Protein AF-R9MH99-F1 (afdb_monomer_lite)

Sequence (109 aa):
MKKMNQERRRGNSRHRRRIRGHKRSVLIVSAVIILMGVIVLVNSMALKAKERAYKEQEIELQQQIKEEEQKAKEIDKLEDYVGTDAYVEDMAREKLGLVYEDEIIFKAK

Structure (mmCIF, N/CA/C/O backbone):
data_AF-R9MH99-F1
#
_entry.id   AF-R9MH99-F1
#
loop_
_atom_site.group_PDB
_atom_site.id
_atom_site.type_symbol
_atom_site.label_atom_id
_atom_site.label_alt_id
_atom_site.label_comp_id
_atom_site.label_asym_id
_atom_site.label_entity_id
_atom_site.label_seq_id
_atom_site.pdbx_PDB_ins_code
_atom_site.Cartn_x
_atom_site.Cartn_y
_atom_site.Cartn_z
_atom_site.occupancy
_atom_site.B_iso_or_equiv
_atom_site.auth_seq_id
_atom_site.auth_comp_id
_atom_site.auth_asym_id
_atom_site.auth_atom_id
_atom_site.pdbx_PDB_model_num
ATOM 1 N N . MET A 1 1 ? 55.383 6.127 -63.359 1.00 57.09 1 MET A N 1
ATOM 2 C CA . MET A 1 1 ? 54.614 6.854 -62.313 1.00 57.09 1 MET A CA 1
ATOM 3 C C . MET A 1 1 ? 53.139 6.442 -62.163 1.00 57.09 1 MET A C 1
ATOM 5 O O . MET A 1 1 ? 52.648 6.461 -61.042 1.00 57.09 1 MET A O 1
ATOM 9 N N . LYS A 1 2 ? 52.412 6.020 -63.216 1.00 55.44 2 LYS A N 1
ATOM 10 C CA . LYS A 1 2 ? 50.967 5.690 -63.112 1.00 55.44 2 LYS A CA 1
ATOM 11 C C . LYS A 1 2 ? 50.620 4.449 -62.255 1.00 55.44 2 LYS A C 1
ATOM 13 O O . LYS A 1 2 ? 49.594 4.466 -61.582 1.00 55.44 2 LYS A O 1
ATOM 18 N N . LYS A 1 3 ? 51.475 3.413 -62.208 1.00 56.06 3 LYS A N 1
ATOM 19 C CA . LYS A 1 3 ? 51.214 2.171 -61.438 1.00 56.06 3 LYS A CA 1
ATOM 20 C C . LYS A 1 3 ? 51.195 2.382 -59.911 1.00 56.06 3 LYS A C 1
ATOM 22 O O . LYS A 1 3 ? 50.301 1.884 -59.235 1.00 56.06 3 LYS A O 1
ATOM 27 N N . MET A 1 4 ? 52.089 3.223 -59.385 1.00 58.38 4 MET A N 1
ATOM 28 C CA . MET A 1 4 ? 52.211 3.491 -57.941 1.00 58.38 4 MET A CA 1
ATOM 29 C C . MET A 1 4 ? 50.986 4.219 -57.351 1.00 58.38 4 MET A C 1
ATOM 31 O O . MET A 1 4 ? 50.620 4.014 -56.196 1.00 58.38 4 MET A O 1
ATOM 35 N N . ASN A 1 5 ? 50.297 5.038 -58.154 1.00 57.62 5 ASN A N 1
ATOM 36 C CA . ASN A 1 5 ? 49.108 5.770 -57.707 1.00 57.62 5 ASN A CA 1
ATOM 37 C C . ASN A 1 5 ? 47.836 4.890 -57.703 1.00 57.62 5 ASN A C 1
ATOM 39 O O . ASN A 1 5 ? 46.883 5.146 -56.963 1.00 57.62 5 ASN A O 1
ATOM 43 N N . GLN A 1 6 ? 47.822 3.817 -58.502 1.00 60.19 6 GLN A N 1
ATOM 44 C CA . GLN A 1 6 ? 46.706 2.872 -58.589 1.00 60.19 6 GLN A CA 1
ATOM 45 C C . GLN A 1 6 ? 46.675 1.901 -57.395 1.00 60.19 6 GLN A C 1
ATOM 47 O O . GLN A 1 6 ? 45.598 1.590 -56.882 1.00 60.19 6 GLN A O 1
ATOM 52 N N . GLU A 1 7 ? 47.838 1.479 -56.892 1.00 60.09 7 GLU A N 1
ATOM 53 C CA . GLU A 1 7 ? 47.949 0.626 -55.698 1.00 60.09 7 GLU A CA 1
ATOM 54 C C . GLU A 1 7 ? 47.577 1.371 -54.410 1.00 60.09 7 GLU A C 1
ATOM 56 O O . GLU A 1 7 ? 46.786 0.861 -53.609 1.00 60.09 7 GLU A O 1
ATOM 61 N N . ARG A 1 8 ? 48.020 2.630 -54.258 1.00 59.09 8 ARG A N 1
ATOM 62 C CA . ARG A 1 8 ? 47.629 3.498 -53.130 1.00 59.09 8 ARG A CA 1
ATOM 63 C C . ARG A 1 8 ? 46.113 3.740 -53.074 1.00 59.09 8 ARG A C 1
ATOM 65 O O . ARG A 1 8 ? 45.515 3.688 -51.998 1.00 59.09 8 ARG A O 1
ATOM 72 N N . ARG A 1 9 ? 45.452 3.921 -54.226 1.00 57.03 9 ARG A N 1
ATOM 73 C CA . ARG A 1 9 ? 43.980 4.044 -54.315 1.00 57.03 9 ARG A CA 1
ATOM 74 C C . ARG A 1 9 ? 43.245 2.746 -53.951 1.00 57.03 9 ARG A C 1
ATOM 76 O O . ARG A 1 9 ? 42.215 2.798 -53.276 1.00 57.03 9 ARG A O 1
ATOM 83 N N . ARG A 1 10 ? 43.774 1.578 -54.339 1.00 57.72 10 ARG A N 1
ATOM 84 C CA . ARG A 1 10 ? 43.193 0.263 -54.004 1.00 57.72 10 ARG A CA 1
ATOM 85 C C . ARG A 1 10 ? 43.305 -0.056 -52.508 1.00 57.72 10 ARG A C 1
ATOM 87 O O . ARG A 1 10 ? 42.301 -0.463 -51.922 1.00 57.72 10 ARG A O 1
ATOM 94 N N . GLY A 1 11 ? 44.446 0.213 -51.869 1.00 59.25 11 GLY A N 1
ATOM 95 C CA . GLY A 1 11 ? 44.622 0.047 -50.417 1.00 59.25 11 GLY A CA 1
ATOM 96 C C . GLY A 1 11 ? 43.673 0.924 -49.590 1.00 59.25 11 GLY A C 1
ATOM 97 O O . GLY A 1 11 ? 42.978 0.430 -48.700 1.00 59.25 11 GLY A O 1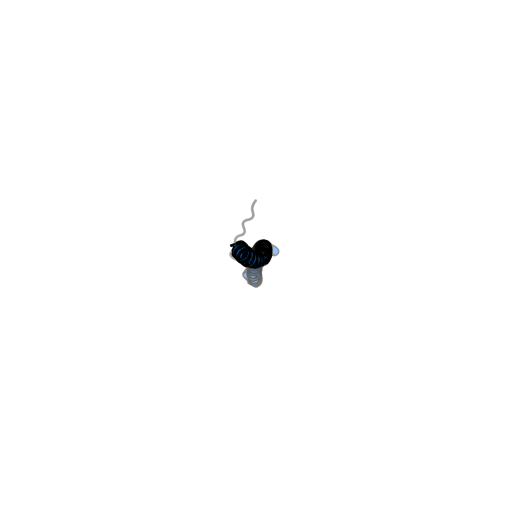
ATOM 98 N N . ASN A 1 12 ? 43.537 2.201 -49.966 1.00 59.75 12 ASN A N 1
ATOM 99 C CA . ASN A 1 12 ? 42.673 3.1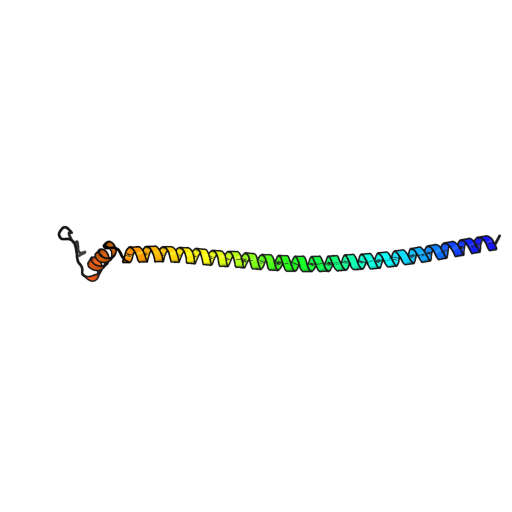49 -49.255 1.00 59.75 12 ASN A CA 1
ATOM 100 C C . ASN A 1 12 ? 41.169 2.810 -49.394 1.00 59.75 12 ASN A C 1
ATOM 102 O O . ASN A 1 12 ? 40.380 2.993 -48.467 1.00 59.75 12 ASN A O 1
ATOM 106 N N . SER A 1 13 ? 40.759 2.241 -50.536 1.00 59.47 13 SER A N 1
ATOM 107 C CA . SER A 1 13 ? 39.380 1.775 -50.757 1.00 59.47 13 SER A CA 1
ATOM 108 C C . SER A 1 13 ? 39.008 0.543 -49.914 1.00 59.47 13 SER A C 1
ATOM 110 O O . SER A 1 13 ? 37.889 0.467 -49.400 1.00 59.47 13 SER A O 1
ATOM 112 N N . ARG A 1 14 ? 39.947 -0.394 -49.708 1.00 60.06 14 ARG A N 1
ATOM 113 C CA . ARG A 1 14 ? 39.758 -1.583 -48.855 1.00 60.06 14 ARG A CA 1
ATOM 114 C C . ARG A 1 14 ? 39.678 -1.199 -47.378 1.00 60.06 14 ARG A C 1
ATOM 116 O O . ARG A 1 14 ? 38.781 -1.666 -46.679 1.00 60.06 14 ARG A O 1
ATOM 123 N N . HIS A 1 15 ? 40.538 -0.283 -46.930 1.00 59.91 15 HIS A N 1
ATOM 124 C CA . HIS A 1 15 ? 40.503 0.252 -45.568 1.00 59.91 15 HIS A CA 1
ATOM 125 C C . HIS A 1 15 ? 39.190 1.005 -45.274 1.00 59.91 15 HIS A C 1
ATOM 127 O O . HIS A 1 15 ? 38.527 0.730 -44.274 1.00 59.91 15 HIS A O 1
ATOM 133 N N . ARG A 1 16 ? 38.720 1.858 -46.200 1.00 60.38 16 ARG A N 1
ATOM 134 C CA . ARG A 1 16 ? 37.407 2.527 -46.086 1.00 60.38 16 ARG A CA 1
ATOM 135 C C . ARG A 1 16 ? 36.222 1.555 -46.067 1.00 60.38 16 ARG A C 1
ATOM 137 O O . ARG A 1 16 ? 35.255 1.815 -45.352 1.00 60.38 16 ARG A O 1
ATOM 144 N N . ARG A 1 17 ? 36.268 0.445 -46.818 1.00 61.12 17 ARG A N 1
ATOM 145 C CA . ARG A 1 17 ? 35.235 -0.611 -46.754 1.00 61.12 17 ARG A CA 1
ATOM 146 C C . ARG A 1 17 ? 35.224 -1.315 -45.394 1.00 61.12 17 ARG A C 1
ATOM 148 O O . ARG A 1 17 ? 34.145 -1.512 -44.843 1.00 61.12 17 ARG A O 1
ATOM 155 N N . ARG A 1 18 ? 36.399 -1.609 -44.824 1.00 61.09 18 ARG A N 1
ATOM 156 C CA . ARG A 1 18 ? 36.537 -2.221 -43.489 1.00 61.09 18 ARG A CA 1
ATOM 157 C C . ARG A 1 18 ? 35.996 -1.307 -42.380 1.00 61.09 18 ARG A C 1
ATOM 159 O O . ARG A 1 18 ? 35.210 -1.754 -41.553 1.00 61.09 18 ARG A O 1
ATOM 166 N N . ILE A 1 19 ? 36.310 -0.008 -42.433 1.00 61.72 19 ILE A N 1
ATOM 167 C CA . ILE A 1 19 ? 35.767 0.998 -41.501 1.00 61.72 19 ILE A CA 1
ATOM 168 C C . ILE A 1 19 ? 34.250 1.169 -41.673 1.00 61.72 19 ILE A C 1
ATOM 170 O O . ILE A 1 19 ? 33.530 1.264 -40.682 1.00 61.72 19 ILE A O 1
ATOM 174 N N . ARG A 1 20 ? 33.727 1.185 -42.910 1.00 60.66 20 ARG A N 1
ATOM 175 C CA . ARG A 1 20 ? 32.271 1.247 -43.156 1.00 60.66 20 ARG A CA 1
ATOM 176 C C . ARG A 1 20 ? 31.528 0.031 -42.594 1.00 60.66 20 ARG A C 1
ATOM 178 O O . ARG A 1 20 ? 30.424 0.210 -42.090 1.00 60.66 20 ARG A O 1
ATOM 185 N N . GLY A 1 21 ? 32.121 -1.164 -42.650 1.00 63.25 21 GLY A N 1
ATOM 186 C CA . GLY A 1 21 ? 31.574 -2.366 -42.011 1.00 63.25 21 GLY A CA 1
ATOM 187 C C . GLY A 1 21 ? 31.489 -2.223 -40.490 1.00 63.25 21 GLY A C 1
ATOM 188 O O . GLY A 1 21 ? 30.427 -2.434 -39.913 1.00 63.25 21 GLY A O 1
ATOM 189 N N . HIS A 1 22 ? 32.566 -1.743 -39.859 1.00 69.94 22 HIS A N 1
ATOM 190 C CA . HIS A 1 22 ? 32.596 -1.496 -38.414 1.00 69.94 22 HIS A CA 1
ATOM 191 C C . HIS A 1 22 ? 31.569 -0.445 -37.970 1.00 69.94 22 HIS A C 1
ATOM 193 O O . HIS A 1 22 ? 30.871 -0.650 -36.984 1.00 69.94 22 HIS A O 1
ATOM 199 N N . LYS A 1 23 ? 31.409 0.651 -38.726 1.00 74.50 23 LYS A N 1
ATOM 200 C CA . LYS A 1 23 ? 30.405 1.689 -38.429 1.00 74.50 23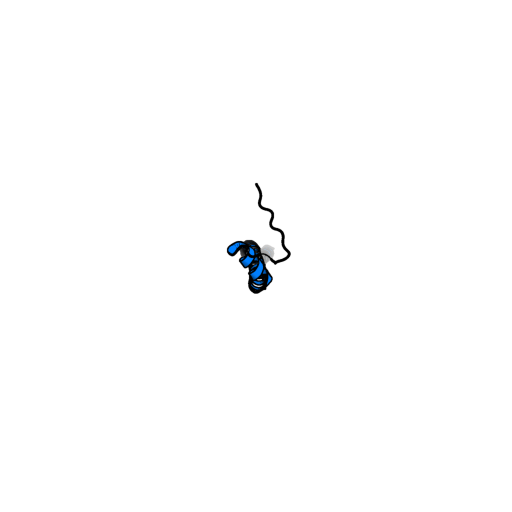 LYS A CA 1
ATOM 201 C C . LYS A 1 23 ? 28.970 1.160 -38.501 1.00 74.50 23 LYS A C 1
ATOM 203 O O . LYS A 1 23 ? 28.153 1.524 -37.666 1.00 74.50 23 LYS A O 1
ATOM 208 N N . A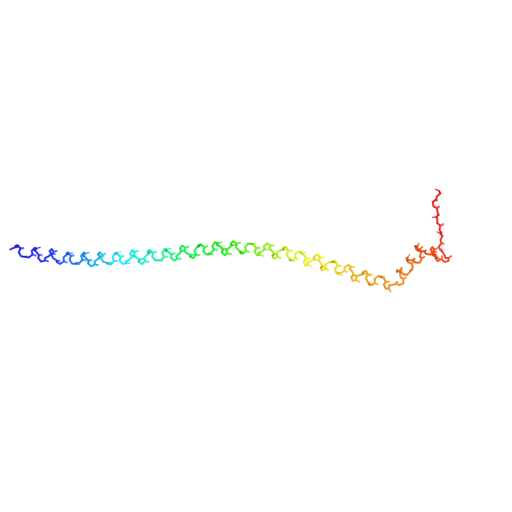RG A 1 24 ? 28.666 0.285 -39.467 1.00 80.00 24 ARG A N 1
ATOM 209 C CA . ARG A 1 24 ? 27.348 -0.368 -39.561 1.00 80.00 24 ARG A CA 1
ATOM 210 C C . ARG A 1 24 ? 27.102 -1.320 -38.393 1.00 80.00 24 ARG A C 1
ATOM 212 O O . ARG A 1 24 ? 26.021 -1.293 -37.823 1.00 80.00 24 ARG A O 1
ATOM 219 N N . SER A 1 25 ? 28.111 -2.101 -38.005 1.00 83.94 25 SER A N 1
ATOM 220 C CA . SER A 1 25 ? 28.017 -2.991 -36.843 1.00 83.94 25 SER A CA 1
ATOM 221 C C . SER A 1 25 ? 27.773 -2.215 -35.548 1.00 83.94 25 SER A C 1
ATOM 223 O O . SER A 1 25 ? 26.910 -2.597 -34.768 1.00 83.94 25 SER A O 1
ATOM 225 N N . VAL A 1 26 ? 28.489 -1.106 -35.333 1.00 88.38 26 VAL A N 1
ATOM 226 C CA . VAL A 1 26 ? 28.315 -0.258 -34.142 1.00 88.38 26 VAL A CA 1
ATOM 227 C C . VAL A 1 26 ? 26.914 0.354 -34.097 1.00 88.38 26 VAL A C 1
ATOM 229 O O . VAL A 1 26 ? 26.304 0.358 -33.036 1.00 88.38 26 VAL A O 1
ATOM 232 N N . LEU A 1 27 ? 26.372 0.797 -35.238 1.00 89.62 27 LEU A N 1
ATOM 233 C CA . LEU A 1 27 ? 25.009 1.335 -35.317 1.00 89.62 27 LEU A CA 1
ATOM 234 C C . LEU A 1 27 ? 23.940 0.300 -34.944 1.00 89.62 27 LEU A C 1
ATOM 236 O O . LEU A 1 27 ? 23.003 0.621 -34.215 1.00 89.62 27 LEU A O 1
ATOM 240 N N . ILE A 1 28 ? 24.089 -0.941 -35.412 1.00 91.62 28 ILE A N 1
ATOM 241 C CA . ILE A 1 28 ? 23.160 -2.028 -35.077 1.00 91.62 28 ILE A CA 1
ATOM 242 C C . ILE A 1 28 ? 23.240 -2.342 -33.580 1.00 91.62 28 ILE A C 1
ATOM 244 O O . ILE A 1 28 ? 22.210 -2.403 -32.916 1.00 91.62 28 ILE A O 1
ATOM 248 N N . VAL A 1 29 ? 24.450 -2.464 -33.026 1.00 92.31 29 VAL A N 1
ATOM 249 C CA . VAL A 1 29 ? 24.642 -2.718 -31.589 1.00 92.31 29 VAL A CA 1
ATOM 250 C C . VAL A 1 29 ? 24.060 -1.580 -30.744 1.00 92.31 29 VAL A C 1
ATOM 252 O O . VAL A 1 29 ? 23.336 -1.846 -29.788 1.00 92.31 29 VAL A O 1
ATOM 255 N N . SER A 1 30 ? 24.286 -0.314 -31.115 1.00 92.69 30 SER A N 1
ATOM 256 C CA . SER A 1 30 ? 23.691 0.820 -30.398 1.00 92.69 30 SER A CA 1
ATOM 257 C C . SER A 1 30 ? 22.165 0.827 -30.475 1.00 92.69 30 SER A C 1
ATOM 259 O O . SER A 1 30 ? 21.511 1.131 -29.483 1.00 92.69 30 SER A O 1
ATOM 261 N N . ALA A 1 31 ? 21.587 0.452 -31.621 1.00 94.25 31 ALA A N 1
ATOM 262 C CA . ALA A 1 31 ? 20.138 0.378 -31.775 1.00 94.25 31 ALA A CA 1
ATOM 263 C C . ALA A 1 31 ? 19.527 -0.698 -30.864 1.00 94.25 31 ALA A C 1
ATOM 265 O O . ALA A 1 31 ? 18.499 -0.453 -30.240 1.00 94.25 31 ALA A O 1
ATOM 266 N N . VAL A 1 32 ? 20.185 -1.855 -30.726 1.00 94.88 32 VAL A N 1
ATOM 267 C CA . VAL A 1 32 ? 19.748 -2.924 -29.811 1.00 94.88 32 VAL A CA 1
ATOM 268 C C . VAL A 1 32 ? 19.820 -2.473 -28.350 1.00 94.88 32 VAL A C 1
ATOM 270 O O . VAL A 1 32 ? 18.884 -2.722 -27.593 1.00 94.88 32 VAL A O 1
ATOM 273 N N . ILE A 1 33 ? 20.882 -1.764 -27.952 1.00 95.38 33 ILE A N 1
ATOM 274 C CA . ILE A 1 33 ? 21.013 -1.224 -26.587 1.00 95.38 33 ILE A CA 1
ATOM 275 C C . ILE A 1 33 ? 19.901 -0.208 -26.296 1.00 95.38 33 ILE A C 1
ATOM 277 O O . ILE A 1 33 ? 19.281 -0.264 -25.235 1.00 95.38 33 ILE A O 1
ATOM 281 N N . ILE A 1 34 ? 19.608 0.687 -27.244 1.00 95.50 34 ILE A N 1
ATOM 282 C CA . ILE A 1 34 ? 18.517 1.663 -27.109 1.00 95.50 34 ILE A CA 1
ATOM 283 C C . ILE A 1 34 ? 17.169 0.946 -26.992 1.00 95.50 34 ILE A C 1
ATOM 285 O O . ILE A 1 34 ? 16.383 1.278 -26.109 1.00 95.50 34 ILE A O 1
ATOM 289 N N . LEU A 1 35 ? 16.916 -0.067 -27.827 1.00 94.25 35 LEU A N 1
ATOM 290 C CA . LEU A 1 35 ? 15.691 -0.866 -27.773 1.00 94.25 35 LEU A CA 1
ATOM 291 C C . LEU A 1 35 ? 15.516 -1.533 -26.399 1.00 94.25 35 LEU A C 1
ATOM 293 O O . LEU A 1 35 ? 14.446 -1.425 -25.801 1.00 94.25 35 LEU A O 1
ATOM 297 N N . MET A 1 36 ? 16.567 -2.171 -25.870 1.00 93.94 36 MET A N 1
ATOM 298 C CA . MET A 1 36 ? 16.538 -2.745 -24.521 1.00 93.94 36 MET A CA 1
ATOM 299 C C . MET A 1 36 ? 16.265 -1.682 -23.454 1.00 93.94 36 MET A C 1
ATOM 301 O O . MET A 1 36 ? 15.441 -1.910 -22.569 1.00 93.94 36 MET A O 1
ATOM 305 N N . GLY A 1 37 ? 16.898 -0.510 -23.558 1.00 93.50 37 GLY A N 1
ATOM 306 C CA . GLY A 1 37 ? 16.657 0.609 -22.648 1.00 93.50 37 GLY A CA 1
ATOM 307 C C . GLY A 1 37 ? 15.193 1.052 -22.639 1.00 93.50 37 GLY A C 1
ATOM 308 O O . GLY A 1 37 ? 14.601 1.192 -21.572 1.00 93.50 37 GLY A O 1
ATOM 309 N N . VAL A 1 38 ? 14.576 1.198 -23.814 1.00 92.81 38 VAL A N 1
ATOM 310 C CA . VAL A 1 38 ? 13.159 1.581 -23.938 1.00 92.81 38 VAL A CA 1
ATOM 311 C C . VAL A 1 38 ? 12.242 0.542 -23.289 1.00 92.81 38 VAL A C 1
ATOM 313 O O . VAL A 1 38 ? 11.351 0.916 -22.527 1.00 92.81 38 VAL A O 1
ATOM 316 N N . ILE A 1 39 ? 12.480 -0.753 -23.522 1.00 90.94 39 ILE A N 1
ATOM 317 C CA . ILE A 1 39 ? 11.683 -1.835 -22.918 1.00 90.94 39 ILE A CA 1
ATOM 318 C C . ILE A 1 39 ? 11.763 -1.786 -21.384 1.00 90.94 39 ILE A C 1
ATOM 320 O O . ILE A 1 39 ? 10.737 -1.860 -20.705 1.00 90.94 39 ILE A O 1
ATOM 324 N N . VAL A 1 40 ? 12.965 -1.613 -20.823 1.00 88.88 40 VAL A N 1
ATOM 325 C CA . VAL A 1 40 ? 13.162 -1.516 -19.367 1.00 88.88 40 VAL A CA 1
ATOM 326 C C . VAL A 1 40 ? 12.464 -0.284 -18.787 1.00 88.88 40 VAL A C 1
ATOM 328 O O . VAL A 1 40 ? 11.857 -0.378 -17.719 1.00 88.88 40 VAL A O 1
ATOM 331 N N . LEU A 1 41 ? 12.499 0.856 -19.483 1.00 88.12 41 LEU A N 1
ATOM 332 C CA . LEU A 1 41 ? 11.843 2.088 -19.036 1.00 88.12 41 LEU A CA 1
ATOM 333 C C . LEU A 1 41 ? 10.318 1.941 -18.997 1.00 88.12 41 LEU A C 1
ATOM 335 O O . LEU A 1 41 ? 9.703 2.284 -17.987 1.00 88.12 41 LEU A O 1
ATOM 339 N N . VAL A 1 42 ? 9.715 1.375 -20.045 1.00 84.88 42 VAL A N 1
ATOM 340 C CA . VAL A 1 42 ? 8.265 1.120 -20.098 1.00 84.88 42 VAL A CA 1
ATOM 341 C C . VAL A 1 42 ? 7.844 0.155 -18.989 1.00 84.88 42 VAL A C 1
ATOM 343 O O . VAL A 1 42 ? 6.902 0.443 -18.247 1.00 84.88 42 VAL A O 1
ATOM 346 N N . ASN A 1 43 ? 8.583 -0.944 -18.805 1.00 80.38 43 ASN A N 1
ATOM 347 C CA . ASN A 1 43 ? 8.313 -1.903 -17.733 1.00 80.38 43 ASN A CA 1
ATOM 348 C C . ASN A 1 43 ? 8.440 -1.256 -16.350 1.00 80.38 43 ASN A C 1
ATOM 350 O O . ASN A 1 43 ? 7.592 -1.480 -15.494 1.00 80.38 43 ASN A O 1
ATOM 354 N N . SER A 1 44 ? 9.446 -0.405 -16.142 1.00 75.44 44 SER A N 1
ATOM 355 C CA . SER A 1 44 ? 9.650 0.315 -14.879 1.00 75.44 44 SER A CA 1
A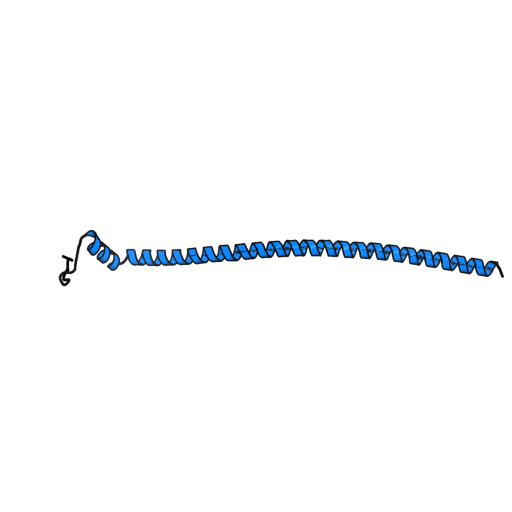TOM 356 C C . SER A 1 44 ? 8.519 1.301 -14.580 1.00 75.44 44 SER A C 1
ATOM 358 O O . SER A 1 44 ? 8.107 1.432 -13.430 1.00 75.44 44 SER A O 1
ATOM 360 N N . MET A 1 45 ? 7.990 1.989 -15.596 1.00 79.81 45 MET A N 1
ATOM 361 C CA . MET A 1 45 ? 6.835 2.877 -15.432 1.00 79.81 45 MET A CA 1
ATOM 362 C C . MET A 1 45 ? 5.566 2.094 -15.088 1.00 79.81 45 MET A C 1
ATOM 364 O O . MET A 1 45 ? 4.857 2.469 -14.156 1.00 79.81 45 MET A O 1
ATOM 368 N N . ALA A 1 46 ? 5.309 0.983 -15.783 1.00 74.62 46 ALA A N 1
ATOM 369 C CA . ALA A 1 46 ? 4.183 0.103 -15.479 1.00 74.62 46 ALA A CA 1
ATOM 370 C C . ALA A 1 46 ? 4.296 -0.505 -14.070 1.00 74.62 46 ALA A C 1
ATOM 372 O O . ALA A 1 46 ? 3.299 -0.603 -13.355 1.00 74.62 46 ALA A O 1
ATOM 373 N N . LEU A 1 47 ? 5.510 -0.866 -13.643 1.00 70.75 47 LEU A N 1
ATOM 374 C CA . LEU A 1 47 ? 5.763 -1.407 -12.309 1.00 70.75 47 LEU A CA 1
ATOM 375 C C . LEU A 1 47 ? 5.521 -0.354 -11.222 1.00 70.75 47 LEU A C 1
ATOM 377 O O . LEU A 1 47 ? 4.829 -0.638 -10.250 1.00 70.75 47 LEU A O 1
ATOM 381 N N . LYS A 1 48 ? 5.990 0.883 -11.428 1.00 74.81 48 LYS A N 1
ATOM 382 C CA . LYS A 1 48 ? 5.728 2.010 -10.516 1.00 74.81 48 LYS A CA 1
ATOM 383 C C . LYS A 1 48 ? 4.246 2.374 -10.430 1.00 74.81 48 LYS A C 1
ATOM 385 O O . LYS A 1 48 ? 3.782 2.771 -9.367 1.00 74.81 48 LYS A O 1
ATOM 390 N N . ALA A 1 49 ? 3.500 2.253 -11.529 1.00 72.00 49 ALA A N 1
ATOM 391 C CA . ALA A 1 49 ? 2.056 2.475 -11.519 1.00 72.00 49 ALA A CA 1
ATOM 392 C C . ALA A 1 49 ? 1.333 1.410 -10.677 1.00 72.00 49 ALA A C 1
ATOM 394 O O . ALA A 1 49 ? 0.499 1.753 -9.842 1.00 72.00 49 ALA A O 1
ATOM 395 N N . LYS A 1 50 ? 1.710 0.134 -10.833 1.00 71.19 50 LYS A N 1
ATOM 396 C CA . LYS A 1 50 ? 1.189 -0.961 -9.999 1.00 71.19 50 LYS A CA 1
ATOM 397 C C . LYS A 1 50 ? 1.553 -0.784 -8.525 1.00 71.19 50 LYS A C 1
ATOM 399 O O . LYS A 1 50 ? 0.708 -0.998 -7.670 1.00 71.19 50 LYS A O 1
ATOM 404 N N . GLU A 1 51 ? 2.774 -0.347 -8.226 1.00 72.00 51 GLU A N 1
ATOM 405 C CA . GLU A 1 51 ? 3.226 -0.107 -6.849 1.00 72.00 51 GLU A CA 1
ATOM 406 C C . GLU A 1 51 ? 2.370 0.944 -6.124 1.00 72.00 51 GLU A C 1
ATOM 408 O O . GLU A 1 51 ? 2.068 0.784 -4.945 1.00 72.00 51 GLU A O 1
ATOM 413 N N . ARG A 1 52 ? 1.932 1.998 -6.825 1.00 73.12 52 ARG A N 1
ATOM 414 C CA . ARG A 1 52 ? 1.023 3.001 -6.247 1.00 73.12 52 ARG A CA 1
ATOM 415 C C . ARG A 1 52 ? -0.349 2.417 -5.929 1.00 73.12 52 ARG A C 1
ATOM 417 O O . ARG A 1 52 ? -0.832 2.617 -4.823 1.00 73.12 52 ARG A O 1
ATOM 424 N N . ALA A 1 53 ? -0.921 1.655 -6.859 1.00 75.75 53 ALA A N 1
ATOM 425 C CA . ALA A 1 53 ? -2.214 1.008 -6.650 1.00 75.75 53 ALA A CA 1
ATOM 426 C C . ALA A 1 53 ? -2.180 0.014 -5.474 1.00 75.75 53 ALA A C 1
ATOM 428 O O . ALA A 1 53 ? -3.123 -0.047 -4.691 1.00 75.75 53 ALA A O 1
ATOM 429 N N . TYR A 1 54 ? -1.079 -0.729 -5.314 1.00 76.12 54 TYR A N 1
ATOM 430 C CA . TYR A 1 54 ? -0.913 -1.630 -4.171 1.00 76.12 54 TYR A CA 1
ATOM 431 C C . TYR A 1 54 ? -0.753 -0.883 -2.845 1.00 76.12 54 TYR A C 1
ATOM 433 O O . TYR A 1 54 ? -1.327 -1.312 -1.852 1.00 76.12 54 TYR A O 1
ATOM 441 N N . LYS A 1 55 ? -0.039 0.249 -2.822 1.00 80.88 55 LYS A N 1
ATOM 442 C CA . LYS A 1 55 ? 0.083 1.084 -1.615 1.00 80.88 55 LYS A CA 1
ATOM 443 C C . LYS A 1 55 ? -1.254 1.672 -1.172 1.00 80.88 55 LYS A C 1
ATOM 445 O O . LYS A 1 55 ? -1.522 1.721 0.021 1.00 80.88 55 LYS A O 1
ATOM 450 N N . GLU A 1 56 ? -2.089 2.105 -2.113 1.00 81.88 56 GLU A N 1
ATOM 451 C CA . GLU A 1 56 ? -3.433 2.604 -1.797 1.00 81.88 56 GLU A CA 1
ATOM 452 C C . GLU A 1 56 ? -4.309 1.501 -1.187 1.00 81.88 56 GLU A C 1
ATOM 454 O O . GLU A 1 56 ? -4.897 1.716 -0.129 1.00 81.88 56 GLU A O 1
ATOM 459 N N . GLN A 1 57 ? -4.311 0.300 -1.779 1.00 82.50 57 GLN A N 1
ATOM 460 C CA . GLN A 1 57 ? -5.028 -0.853 -1.218 1.00 82.50 57 GLN A CA 1
ATOM 461 C C . GLN A 1 57 ? -4.501 -1.259 0.160 1.00 82.50 57 GLN A C 1
ATOM 463 O O . GLN A 1 57 ? -5.282 -1.599 1.040 1.00 82.50 57 GLN A O 1
ATOM 468 N N . GLU A 1 58 ? -3.184 -1.219 0.369 1.00 81.38 58 GLU A N 1
ATOM 469 C CA . GLU A 1 58 ? -2.585 -1.545 1.662 1.00 81.38 58 GLU A CA 1
ATOM 470 C C . GLU A 1 58 ? -3.033 -0.566 2.753 1.00 81.38 58 GLU A C 1
ATOM 472 O O . GLU A 1 58 ? -3.383 -0.996 3.850 1.00 81.38 58 GLU A O 1
ATOM 477 N N . ILE A 1 59 ? -3.081 0.735 2.449 1.00 88.38 59 ILE A N 1
ATOM 478 C CA . ILE A 1 59 ? -3.561 1.759 3.387 1.00 88.38 59 ILE A CA 1
ATOM 479 C C . ILE A 1 59 ? -5.040 1.539 3.713 1.00 88.38 59 ILE A C 1
ATOM 481 O O . ILE A 1 59 ? -5.413 1.565 4.886 1.00 88.38 59 ILE A O 1
ATOM 485 N N . GLU A 1 60 ? -5.871 1.293 2.698 1.00 88.19 60 GLU A N 1
ATOM 486 C CA . GLU A 1 60 ? -7.302 1.042 2.884 1.00 88.19 60 GLU A CA 1
ATOM 487 C C . GLU A 1 60 ? -7.546 -0.200 3.752 1.00 88.19 60 GLU A C 1
ATOM 489 O O . GLU A 1 60 ? -8.275 -0.136 4.744 1.00 88.19 60 GLU A O 1
ATOM 494 N N . LEU A 1 61 ? -6.873 -1.311 3.442 1.00 90.81 61 LEU A N 1
ATOM 495 C CA . LEU A 1 61 ? -6.976 -2.554 4.206 1.00 90.81 61 LEU A CA 1
ATOM 496 C C . LEU A 1 61 ? -6.472 -2.385 5.642 1.00 90.81 61 LEU A C 1
ATOM 498 O O . LEU A 1 61 ? -7.117 -2.853 6.577 1.00 90.81 61 LEU A O 1
ATOM 502 N N . GLN A 1 62 ? -5.354 -1.685 5.850 1.00 90.06 62 GLN A N 1
ATOM 503 C CA . GLN A 1 62 ? -4.859 -1.395 7.199 1.00 90.06 62 GLN A CA 1
ATOM 504 C C . GLN A 1 62 ? -5.837 -0.537 8.003 1.00 90.06 62 GLN A C 1
ATOM 506 O O . GLN A 1 62 ? -5.927 -0.691 9.222 1.00 90.06 62 GLN A O 1
ATOM 511 N N . GLN A 1 63 ? -6.557 0.371 7.349 1.00 91.69 63 GLN A N 1
ATOM 512 C CA . GLN A 1 63 ? -7.555 1.193 8.015 1.00 91.69 63 GLN A CA 1
ATOM 513 C C . GLN A 1 63 ? -8.773 0.364 8.434 1.00 91.69 63 GLN A C 1
ATOM 515 O O . GLN A 1 63 ? -9.202 0.481 9.580 1.00 91.69 63 GLN A O 1
ATOM 520 N N . GLN A 1 64 ? -9.251 -0.536 7.568 1.00 89.12 64 GLN A N 1
ATOM 521 C CA . GLN A 1 64 ? -10.327 -1.477 7.901 1.00 89.12 64 GLN A CA 1
ATOM 522 C C . GLN A 1 64 ? -9.938 -2.405 9.060 1.00 89.12 64 GLN A C 1
ATOM 524 O O . GLN A 1 64 ? -10.716 -2.575 9.994 1.00 89.12 64 GLN A O 1
ATOM 529 N N . ILE A 1 65 ? -8.711 -2.942 9.053 1.00 92.62 65 ILE A N 1
ATOM 530 C CA . ILE A 1 65 ? -8.207 -3.790 10.146 1.00 92.62 65 ILE A CA 1
ATOM 531 C C . ILE A 1 65 ? -8.217 -3.030 11.474 1.00 92.62 65 ILE A C 1
ATOM 533 O O . ILE A 1 65 ? -8.679 -3.559 12.479 1.00 92.62 65 ILE A O 1
ATOM 537 N N . LYS A 1 66 ? -7.743 -1.779 11.495 1.00 91.19 66 LYS A N 1
ATOM 538 C CA . LYS A 1 66 ? -7.730 -0.970 12.724 1.00 91.19 66 LYS A CA 1
ATOM 539 C C . LYS A 1 66 ? -9.130 -0.671 13.247 1.00 91.19 66 LYS A C 1
ATOM 541 O O . LYS A 1 66 ? -9.323 -0.664 14.460 1.00 91.19 66 LYS A O 1
ATOM 546 N N . GLU A 1 67 ? -10.076 -0.391 12.357 1.00 90.88 67 GLU A N 1
ATOM 547 C CA . GLU A 1 67 ? -11.463 -0.131 12.743 1.00 90.88 67 GLU A CA 1
ATOM 548 C C . GLU A 1 67 ? -12.117 -1.390 13.330 1.00 90.88 67 GLU A C 1
ATOM 550 O O . GLU A 1 67 ? -12.748 -1.325 14.384 1.00 90.88 67 GLU A O 1
ATOM 555 N N . GLU A 1 68 ? -11.906 -2.549 12.704 1.00 85.00 68 GLU A N 1
ATOM 556 C CA . GLU A 1 68 ? -12.388 -3.834 13.219 1.00 85.00 68 GLU A CA 1
ATOM 557 C C . GLU A 1 68 ? -11.728 -4.211 14.552 1.00 85.00 68 GLU A C 1
ATOM 559 O O . GLU A 1 68 ? -12.412 -4.628 15.483 1.00 85.00 68 GLU A O 1
ATOM 564 N N . GLU A 1 69 ? -10.420 -3.992 14.716 1.00 88.81 69 GLU A N 1
ATOM 565 C CA . GLU A 1 69 ? -9.741 -4.210 16.001 1.00 88.81 69 GLU A CA 1
ATOM 566 C C . GLU A 1 69 ? -10.276 -3.298 17.117 1.00 88.81 69 GLU A C 1
ATOM 568 O O . GLU A 1 69 ? -10.310 -3.700 18.283 1.00 88.81 69 GLU A O 1
ATOM 573 N N . GLN A 1 70 ? -10.679 -2.064 16.793 1.00 88.81 70 GLN A N 1
ATOM 574 C CA . GLN A 1 70 ? -11.317 -1.166 17.759 1.00 88.81 70 GLN A CA 1
ATOM 575 C C . GLN A 1 70 ? -12.701 -1.677 18.159 1.00 88.81 70 GLN A C 1
ATOM 577 O O . GLN A 1 70 ? -12.969 -1.786 19.355 1.00 88.81 70 GLN A O 1
ATOM 582 N N . LYS A 1 71 ? -13.531 -2.071 17.187 1.00 86.94 71 LYS A N 1
ATOM 583 C CA . LYS A 1 71 ? -14.850 -2.669 17.450 1.00 86.94 71 LYS A CA 1
ATOM 584 C C . LYS A 1 71 ? -14.737 -3.943 18.281 1.00 86.94 71 LYS A C 1
ATOM 586 O O . LYS A 1 71 ? -15.478 -4.105 19.243 1.00 86.94 71 LYS A O 1
ATOM 591 N N . ALA A 1 72 ? -13.774 -4.810 17.975 1.00 87.62 72 ALA A N 1
ATOM 592 C CA . ALA A 1 72 ? -13.530 -6.024 18.745 1.00 87.62 72 ALA A CA 1
ATOM 593 C C . ALA A 1 72 ? -13.214 -5.711 20.217 1.00 87.62 72 ALA A C 1
ATOM 595 O O . ALA A 1 72 ? -13.786 -6.327 21.107 1.00 87.62 72 ALA A O 1
ATOM 596 N N . LYS A 1 73 ? -12.375 -4.702 20.489 1.00 86.38 73 LYS A N 1
ATOM 597 C CA . LYS A 1 73 ? -12.074 -4.263 21.865 1.00 86.38 73 LYS A CA 1
ATOM 598 C C . LYS A 1 73 ? -13.275 -3.657 22.586 1.00 86.38 73 LYS A C 1
ATOM 600 O O . LYS A 1 73 ? -13.350 -3.738 23.808 1.00 86.38 73 LYS A O 1
ATOM 605 N N . GLU A 1 74 ? -14.165 -2.981 21.867 1.00 78.75 74 GLU A N 1
ATOM 606 C CA . GLU A 1 74 ? -15.405 -2.456 22.445 1.00 78.75 74 GLU A CA 1
ATOM 607 C C . GLU A 1 74 ? -16.372 -3.584 22.804 1.00 78.75 74 GLU A C 1
ATOM 609 O O . GLU A 1 74 ? -16.962 -3.548 23.880 1.00 78.75 74 GLU A O 1
ATOM 614 N N . ILE A 1 75 ? -16.476 -4.604 21.947 1.00 84.25 75 ILE A N 1
ATOM 615 C CA . ILE A 1 75 ? -17.275 -5.805 22.207 1.00 84.25 75 ILE A CA 1
ATOM 616 C C . ILE A 1 75 ? -16.734 -6.561 23.423 1.00 84.25 75 ILE A C 1
ATOM 618 O O . ILE A 1 75 ? -17.521 -6.910 24.293 1.00 84.25 75 ILE A O 1
ATOM 622 N N . ASP A 1 76 ? -15.417 -6.742 23.525 1.00 81.12 76 ASP A N 1
ATOM 623 C CA . ASP A 1 76 ? -14.764 -7.439 24.646 1.00 81.12 76 ASP A CA 1
ATOM 624 C C . ASP A 1 76 ? -15.086 -6.759 25.993 1.00 81.12 76 ASP A C 1
ATOM 626 O O . ASP A 1 76 ? -15.519 -7.385 26.955 1.00 81.12 76 ASP A O 1
ATOM 630 N N . LYS A 1 77 ? -15.009 -5.421 26.034 1.00 79.56 77 LYS A N 1
ATOM 631 C CA . LYS A 1 77 ? -15.409 -4.636 27.216 1.00 79.56 77 LYS A CA 1
ATOM 632 C C . LYS A 1 77 ? -16.897 -4.747 27.536 1.00 79.56 77 LYS A C 1
ATOM 634 O O . LYS A 1 77 ? -17.283 -4.639 28.699 1.00 79.56 77 LYS A O 1
ATOM 639 N N . LEU A 1 78 ? -17.736 -4.868 26.509 1.00 77.25 78 LEU A N 1
ATOM 640 C CA . LEU A 1 78 ? -19.170 -5.034 26.688 1.00 77.25 78 LEU A CA 1
ATOM 641 C C . LEU A 1 78 ? -19.474 -6.423 27.257 1.00 77.25 78 LEU A C 1
ATOM 643 O O . LEU A 1 78 ? -20.288 -6.521 28.167 1.00 77.25 78 LEU A O 1
ATOM 647 N N . GLU A 1 79 ? -18.805 -7.467 26.765 1.00 79.06 79 GLU A N 1
ATOM 648 C CA . GLU A 1 79 ? -18.905 -8.830 27.295 1.00 79.06 79 GLU A CA 1
ATOM 649 C C . GLU A 1 79 ? -18.550 -8.864 28.786 1.00 79.06 79 GLU A C 1
ATOM 651 O O . GLU A 1 79 ? -19.345 -9.358 29.590 1.00 79.06 79 GLU A O 1
ATOM 656 N N . ASP A 1 80 ? -17.439 -8.227 29.169 1.00 80.69 80 ASP A N 1
ATOM 657 C CA . ASP A 1 80 ? -17.045 -8.078 30.571 1.00 80.69 80 ASP A CA 1
ATOM 658 C C . ASP A 1 80 ? -18.122 -7.357 31.398 1.00 80.69 80 ASP A C 1
ATOM 660 O O . ASP A 1 80 ? -18.500 -7.837 32.465 1.00 80.69 80 ASP A O 1
ATOM 664 N N . TYR A 1 81 ? -18.649 -6.223 30.915 1.00 77.25 81 TYR A N 1
ATOM 665 C CA . TYR A 1 81 ? -19.666 -5.435 31.626 1.00 77.25 81 TYR A CA 1
ATOM 666 C C . TYR A 1 81 ? -20.970 -6.212 31.834 1.00 77.25 81 TYR A C 1
ATOM 668 O O . TYR A 1 81 ? -21.504 -6.216 32.943 1.00 77.25 81 TYR A O 1
ATOM 676 N N . VAL A 1 82 ? -21.460 -6.906 30.805 1.00 81.88 82 VAL A N 1
ATOM 677 C CA . VAL A 1 82 ? -22.710 -7.685 30.860 1.00 81.88 82 VAL A CA 1
ATOM 678 C C . VAL A 1 82 ? -22.616 -8.816 31.896 1.00 81.88 82 VAL A C 1
ATOM 680 O O . VAL A 1 82 ? -23.626 -9.208 32.480 1.00 81.88 82 VAL A O 1
ATOM 683 N N . GLY A 1 83 ? -21.407 -9.317 32.165 1.00 78.69 83 GLY A N 1
ATOM 684 C CA . GLY A 1 83 ? -21.145 -10.316 33.202 1.00 78.69 83 GLY A CA 1
ATOM 685 C C . GLY A 1 83 ? -21.080 -9.775 34.636 1.00 78.69 83 GLY A C 1
ATOM 686 O O . GLY A 1 83 ? -20.941 -10.572 35.563 1.00 78.69 83 GLY A O 1
ATOM 687 N N . THR A 1 84 ? -21.154 -8.457 34.848 1.00 85.50 84 THR A N 1
ATOM 688 C CA . THR A 1 84 ? -21.012 -7.849 36.183 1.00 85.50 84 THR A CA 1
ATOM 689 C C . THR A 1 84 ? -22.335 -7.696 36.937 1.00 85.50 84 THR A C 1
ATOM 691 O O . THR A 1 84 ? -23.395 -7.496 36.343 1.00 85.50 84 THR A O 1
ATOM 694 N N . ASP A 1 85 ? -22.255 -7.675 38.273 1.00 82.88 85 ASP A N 1
ATOM 695 C CA . ASP A 1 85 ? -23.388 -7.342 39.152 1.00 82.88 85 ASP A CA 1
ATOM 696 C C . ASP A 1 85 ? -23.959 -5.941 38.860 1.00 82.88 85 ASP A C 1
ATOM 698 O O . ASP A 1 85 ? -25.157 -5.719 39.016 1.00 82.88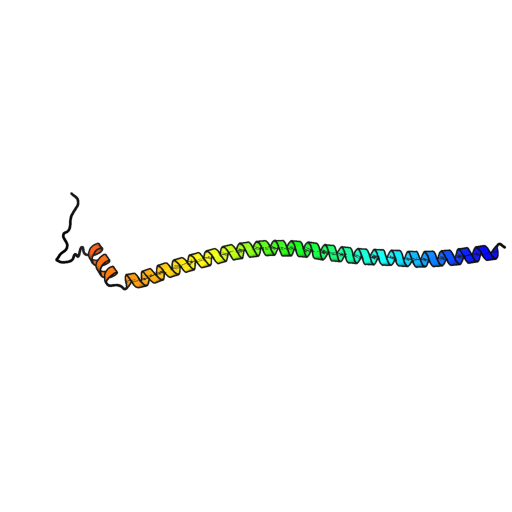 85 ASP A O 1
ATOM 702 N N . ALA A 1 86 ? -23.131 -5.014 38.361 1.00 83.38 86 ALA A N 1
ATOM 703 C CA . ALA A 1 86 ? -23.564 -3.678 37.950 1.00 83.38 86 ALA A CA 1
ATOM 704 C C . ALA A 1 86 ? -24.545 -3.723 36.768 1.00 83.38 86 ALA A C 1
ATOM 706 O O . ALA A 1 86 ? -25.553 -3.023 36.782 1.00 83.38 86 ALA A O 1
ATOM 707 N N . TYR A 1 87 ? -24.306 -4.591 35.778 1.00 83.00 87 TYR A N 1
ATOM 708 C CA . TYR A 1 87 ? -25.258 -4.790 34.684 1.00 83.00 87 TYR A CA 1
ATOM 709 C C . TYR A 1 87 ? -26.574 -5.390 35.185 1.00 83.00 87 TYR A C 1
ATOM 711 O O . TYR A 1 87 ? -27.651 -4.974 34.760 1.00 83.00 87 TYR A O 1
ATOM 719 N N . VAL A 1 88 ? -26.514 -6.344 36.118 1.00 84.00 88 VAL A N 1
ATOM 720 C CA . VAL A 1 88 ? -27.719 -6.918 36.735 1.00 84.00 88 VAL A CA 1
ATOM 721 C C . VAL A 1 88 ? -28.511 -5.847 37.486 1.00 84.00 88 VAL A C 1
ATOM 723 O O . VAL A 1 88 ? -29.733 -5.801 37.352 1.00 84.00 88 VAL A O 1
ATOM 726 N N . GLU A 1 89 ? -27.834 -4.973 38.230 1.00 85.75 89 GLU A N 1
ATOM 727 C CA . GLU A 1 89 ? -28.446 -3.851 38.943 1.00 85.75 89 GLU A CA 1
ATOM 728 C C . GLU A 1 89 ? -29.099 -2.848 37.983 1.00 85.75 89 GLU A C 1
ATOM 730 O O . GLU A 1 89 ? -30.274 -2.520 38.155 1.00 85.75 89 GLU A O 1
ATOM 735 N N . ASP A 1 90 ? -28.388 -2.415 36.940 1.00 85.62 90 ASP A N 1
ATOM 736 C CA . ASP A 1 90 ? -28.908 -1.483 35.933 1.00 85.62 90 ASP A CA 1
ATOM 737 C C . ASP A 1 90 ? -30.147 -2.061 35.235 1.00 85.62 90 ASP A C 1
ATOM 739 O O . ASP A 1 90 ? -31.182 -1.399 35.120 1.00 85.62 90 ASP A O 1
ATOM 743 N N . MET A 1 91 ? -30.092 -3.342 34.858 1.00 87.50 91 MET A N 1
ATOM 744 C CA . MET A 1 91 ? -31.214 -4.050 34.244 1.00 87.50 91 MET A CA 1
ATOM 745 C C . MET A 1 91 ? -32.385 -4.255 35.212 1.00 87.50 91 MET A C 1
ATOM 747 O O . MET A 1 91 ? -33.542 -4.191 34.793 1.00 87.50 91 MET A O 1
ATOM 751 N N . ALA A 1 92 ? -32.122 -4.506 36.496 1.00 87.38 92 ALA A N 1
ATOM 752 C CA . ALA A 1 92 ? -33.142 -4.625 37.535 1.00 87.38 92 ALA A CA 1
ATOM 753 C C . ALA A 1 92 ? -33.829 -3.277 37.805 1.00 87.38 92 ALA A C 1
ATOM 755 O O . ALA A 1 92 ? -35.057 -3.215 37.915 1.00 87.38 92 ALA A O 1
ATOM 756 N N . ARG A 1 93 ? -33.059 -2.188 37.837 1.00 86.69 93 ARG A N 1
ATOM 757 C CA . ARG A 1 93 ? -33.567 -0.825 38.003 1.00 86.69 93 ARG A CA 1
ATOM 758 C C . ARG A 1 93 ? -34.392 -0.391 36.787 1.00 86.69 93 ARG A C 1
ATOM 760 O O . ARG A 1 93 ? -35.492 0.126 36.958 1.00 86.69 93 ARG A O 1
ATOM 767 N N . GLU A 1 94 ? -33.936 -0.679 35.566 1.00 85.44 94 GLU A N 1
ATOM 768 C CA . GLU A 1 94 ? -34.635 -0.308 34.325 1.00 85.44 94 GLU A CA 1
ATOM 769 C C . GLU A 1 94 ? -35.877 -1.175 34.047 1.00 85.44 94 GLU A C 1
ATOM 771 O O . GLU A 1 94 ? -36.952 -0.647 33.759 1.00 85.44 94 GLU A O 1
ATOM 776 N N . LYS A 1 95 ? -35.761 -2.509 34.139 1.00 87.19 95 LYS A N 1
ATOM 777 C CA . LYS A 1 95 ? -36.855 -3.429 33.771 1.00 87.19 95 LYS A CA 1
ATOM 778 C C . LYS A 1 95 ? -37.840 -3.704 34.894 1.00 87.19 95 LYS A C 1
ATOM 780 O O . LYS A 1 95 ? -39.025 -3.889 34.621 1.00 87.19 95 LYS A O 1
ATOM 785 N N . LEU A 1 96 ? -37.359 -3.813 36.130 1.00 87.25 96 LEU A N 1
ATOM 786 C CA . LEU A 1 96 ? -38.180 -4.195 37.283 1.00 87.25 96 LEU A CA 1
ATOM 787 C C . LEU A 1 96 ? -38.496 -3.000 38.190 1.00 87.25 96 LEU A C 1
ATOM 789 O O . LEU A 1 96 ? -39.323 -3.131 39.089 1.00 87.25 96 LEU A O 1
ATOM 793 N N . GLY A 1 97 ? -37.878 -1.836 37.950 1.00 84.88 97 GLY A N 1
ATOM 794 C CA . GLY A 1 97 ? -38.052 -0.651 38.791 1.00 84.88 97 GLY A CA 1
ATOM 795 C C . GLY A 1 97 ? -37.511 -0.846 40.207 1.00 84.88 97 GLY A C 1
ATOM 796 O O . GLY A 1 97 ? -37.988 -0.185 41.129 1.00 84.88 97 GLY A O 1
ATOM 797 N N . LEU A 1 98 ? -36.583 -1.791 40.390 1.00 86.25 98 LEU A N 1
ATOM 798 C CA . LEU A 1 98 ? -35.991 -2.097 41.687 1.00 86.25 98 LEU A CA 1
ATOM 799 C C . LEU A 1 98 ? -35.007 -0.990 42.078 1.00 86.25 98 LEU A C 1
ATOM 801 O O . LEU A 1 98 ? -34.228 -0.522 41.255 1.00 86.25 98 LEU A O 1
ATOM 805 N N . VAL A 1 99 ? -35.063 -0.577 43.337 1.00 86.00 99 VAL A N 1
ATOM 806 C CA . VAL A 1 99 ? -34.189 0.433 43.943 1.00 86.00 99 VAL A CA 1
ATOM 807 C C . VAL A 1 99 ? -33.736 -0.070 45.304 1.00 86.00 99 VAL A C 1
ATOM 809 O O . VAL A 1 99 ? -34.424 -0.898 45.913 1.00 86.00 99 VAL A O 1
ATOM 812 N N . TYR A 1 100 ? -32.588 0.408 45.774 1.00 84.56 100 TYR A N 1
ATOM 813 C CA . TYR A 1 100 ? -32.111 0.051 47.109 1.00 84.56 100 TYR A CA 1
ATOM 814 C C . TYR A 1 100 ? -32.990 0.678 48.199 1.00 84.56 100 TYR A C 1
ATOM 816 O O . TYR A 1 100 ? -33.661 1.688 47.977 1.00 84.56 100 TYR A O 1
ATOM 824 N N . GLU A 1 101 ? -33.012 0.061 49.385 1.00 84.00 101 GLU A N 1
ATOM 825 C CA . GLU A 1 101 ? -33.872 0.488 50.502 1.00 84.00 101 GLU A CA 1
ATOM 826 C C . GLU A 1 101 ? -33.606 1.937 50.954 1.00 84.00 101 GLU A C 1
ATOM 828 O O . GLU A 1 101 ? -34.490 2.580 51.520 1.00 84.00 101 GLU A O 1
ATOM 833 N N . ASP A 1 102 ? -32.411 2.461 50.689 1.00 88.69 102 ASP A N 1
ATOM 834 C CA . ASP A 1 102 ? -31.948 3.804 51.032 1.00 88.69 102 ASP A CA 1
ATOM 835 C C . ASP A 1 102 ? -32.061 4.836 49.886 1.00 88.69 102 ASP A C 1
ATOM 837 O O . ASP A 1 102 ? -31.729 6.009 50.082 1.00 88.69 102 ASP A O 1
ATOM 841 N N . GLU A 1 103 ? -32.582 4.461 48.710 1.00 83.38 103 GLU A N 1
ATOM 842 C CA . GLU A 1 103 ? -32.751 5.362 47.559 1.00 83.38 103 GLU A CA 1
ATOM 843 C C . GLU A 1 103 ? -34.118 6.089 47.550 1.00 83.38 103 GLU A C 1
ATOM 845 O O . GLU A 1 103 ? -35.181 5.491 47.722 1.00 83.38 103 GLU A O 1
ATOM 850 N N . ILE A 1 104 ? -34.123 7.407 47.286 1.00 80.94 104 ILE A N 1
ATOM 851 C CA . ILE A 1 104 ? -35.345 8.235 47.177 1.00 80.94 104 ILE A CA 1
ATOM 852 C C . ILE A 1 104 ? -35.661 8.522 45.698 1.00 80.94 104 ILE A C 1
ATOM 854 O O . ILE A 1 104 ? -34.909 9.227 45.024 1.00 80.94 104 ILE A O 1
ATOM 858 N N . ILE A 1 105 ? -36.805 8.037 45.194 1.00 79.31 105 ILE A N 1
ATOM 859 C CA . ILE A 1 105 ? -37.234 8.249 43.797 1.00 79.31 105 ILE A CA 1
ATOM 860 C C . ILE A 1 105 ? -37.978 9.585 43.628 1.00 79.31 105 ILE A C 1
ATOM 862 O O . ILE A 1 105 ? -39.042 9.795 44.213 1.00 79.31 105 ILE A O 1
ATOM 866 N N . PHE A 1 106 ? -37.494 10.447 42.728 1.00 79.94 106 PHE A N 1
ATOM 867 C CA . PHE A 1 106 ? -38.204 11.652 42.278 1.00 79.94 106 PHE A CA 1
ATOM 868 C C . PHE A 1 106 ? -38.882 11.406 40.924 1.00 79.94 106 PHE A C 1
ATOM 870 O O . PHE A 1 106 ? -38.211 11.181 39.919 1.00 79.94 106 PHE A O 1
ATOM 877 N N . LYS A 1 107 ? -40.218 11.473 40.870 1.00 78.56 107 LYS A N 1
ATOM 878 C CA . LYS A 1 107 ? -40.968 11.467 39.601 1.00 78.56 107 LYS A CA 1
ATOM 879 C C . LYS A 1 107 ? -41.264 12.902 39.164 1.00 78.56 107 LYS A C 1
ATOM 881 O O . LYS A 1 107 ? -41.729 13.705 39.971 1.00 78.56 107 LYS A O 1
ATOM 886 N N . ALA A 1 108 ? -40.995 13.216 37.896 1.00 73.94 108 ALA A N 1
ATOM 887 C CA . ALA A 1 108 ? -41.379 14.495 37.301 1.00 73.94 108 ALA A CA 1
ATOM 888 C C . ALA A 1 108 ? -42.915 14.625 37.259 1.00 73.94 108 ALA A C 1
ATOM 890 O O . ALA A 1 108 ? -43.612 13.627 37.070 1.00 73.94 108 ALA A O 1
ATOM 891 N N . LYS A 1 109 ? -43.413 15.843 37.497 1.00 60.41 109 LYS A N 1
ATOM 892 C CA . LYS A 1 109 ? -44.843 16.167 37.601 1.00 60.41 109 LYS A CA 1
ATOM 893 C C . LYS A 1 109 ? -45.522 16.242 36.237 1.00 60.41 109 LYS A C 1
ATOM 895 O O . LYS A 1 109 ? -44.894 16.807 35.317 1.00 60.41 109 LYS A O 1
#

Foldseek 3Di:
DVVVVVVVVVVVVVVVVVVVVVVVVVVVVVVVVVVVVVVVVVVVVVVVVVVVVVVVVVVVVVVVVVVVVVVVVVVVVVVVVCPDPVVVVVCCCVPVVDDDPPDDDDDDD

Radius of gyration: 44.46 Å; chains: 1; bounding box: 100×26×114 Å

Secondary structure (DSSP, 8-state):
-HHHHHHHHHHHHHHHHHHHHHHHHHHHHHHHHHHHHHHHHHHHHHHHHHHHHHHHHHHHHHHHHHHHHHHHHHHHHHHHHHTSHHHHHHHHHHHH----TTPPPPPP-

pLDDT: mean 79.23, std 11.57, range [55.44, 95.5]